Protein AF-A0A1X0EN91-F1 (afdb_monomer_lite)

InterPro domains:
  IPR000084 PE-PGRS family, N-terminal [PF00934] (4-52)
  IPR038332 PPE superfamily [SSF140459] (8-52)

Radius of gyration: 21.97 Å; chains: 1; bounding box: 36×19×65 Å

Secondary structure (DSSP, 8-state):
-------HHHHHHHHHHHHHHHHHHHHHHHHHHHHHS-PPPSSSSHHHHHH--

Structure (mmCIF, N/CA/C/O backbone):
data_AF-A0A1X0EN91-F1
#
_entry.id   AF-A0A1X0EN91-F1
#
loop_
_atom_site.group_PDB
_atom_site.id
_atom_site.type_symbol
_atom_site.label_atom_id
_atom_site.label_alt_id
_atom_site.label_comp_id
_atom_site.label_asym_id
_atom_site.label_entity_id
_atom_site.label_seq_id
_atom_site.pdbx_PDB_ins_code
_atom_site.Cartn_x
_atom_site.Cartn_y
_atom_site.Cartn_z
_atom_site.occupancy
_atom_site.B_iso_or_equiv
_atom_site.auth_seq_id
_atom_site.auth_comp_id
_atom_site.auth_asym_id
_atom_site.auth_atom_id
_atom_site.pdbx_PDB_model_num
ATOM 1 N N . MET A 1 1 ? -4.813 -9.799 39.472 1.00 46.28 1 MET A N 1
ATOM 2 C CA . MET A 1 1 ? -5.872 -9.904 38.446 1.00 46.28 1 MET A CA 1
ATOM 3 C C . MET A 1 1 ? -5.870 -8.609 37.659 1.00 46.28 1 MET A C 1
ATOM 5 O O . MET A 1 1 ? -5.973 -7.565 38.287 1.00 46.28 1 MET A O 1
ATOM 9 N N . THR A 1 2 ? -5.648 -8.657 36.345 1.00 61.41 2 THR A N 1
ATOM 10 C CA . THR A 1 2 ? -5.677 -7.461 35.485 1.00 61.41 2 THR A CA 1
ATOM 11 C C . THR A 1 2 ? -7.094 -7.296 34.940 1.00 61.41 2 THR A C 1
ATOM 13 O O . THR A 1 2 ? -7.701 -8.269 34.497 1.00 61.41 2 THR A O 1
ATOM 16 N N . PHE A 1 3 ? -7.624 -6.080 35.036 1.00 72.06 3 PHE A N 1
ATOM 17 C CA . PHE A 1 3 ? -8.892 -5.683 34.438 1.00 72.06 3 PHE A CA 1
ATOM 18 C C . PHE A 1 3 ? -8.587 -4.586 33.421 1.00 72.06 3 PHE A C 1
ATOM 20 O O . PHE A 1 3 ? -7.898 -3.619 33.744 1.00 72.06 3 PHE A O 1
ATOM 27 N N . LEU A 1 4 ? -9.071 -4.758 32.192 1.00 75.44 4 LEU A N 1
ATOM 28 C CA . LEU A 1 4 ? -8.903 -3.803 31.101 1.00 75.44 4 LEU A CA 1
ATOM 29 C C . LEU A 1 4 ? -10.251 -3.107 30.893 1.00 75.44 4 LEU A C 1
ATOM 31 O O . LEU A 1 4 ? -11.237 -3.763 30.561 1.00 75.44 4 LEU A O 1
ATOM 35 N N . LEU A 1 5 ? -10.307 -1.796 31.138 1.00 80.44 5 LEU A N 1
ATOM 36 C CA . LEU A 1 5 ? -11.468 -0.975 30.793 1.00 80.44 5 LEU A CA 1
ATOM 37 C C . LEU A 1 5 ? -11.285 -0.431 29.374 1.00 80.44 5 LEU A C 1
ATOM 39 O O . LEU A 1 5 ? -10.295 0.239 29.090 1.00 80.44 5 LEU A O 1
ATOM 43 N N . VAL A 1 6 ? -12.259 -0.695 28.506 1.00 87.06 6 VAL A N 1
ATOM 44 C CA . VAL A 1 6 ? -12.362 -0.106 27.165 1.00 87.06 6 VAL A CA 1
ATOM 45 C C . VAL A 1 6 ? -13.602 0.784 27.126 1.00 87.06 6 VAL A C 1
ATOM 47 O O . VAL A 1 6 ? -14.636 0.406 27.672 1.00 87.06 6 VAL A O 1
ATOM 50 N N . SER A 1 7 ? -13.507 1.949 26.479 1.00 93.19 7 SER A N 1
ATOM 51 C CA . SER A 1 7 ? -14.681 2.745 26.097 1.00 93.19 7 SER A CA 1
ATOM 52 C C . SER A 1 7 ? -15.049 2.390 24.655 1.00 93.19 7 SER A C 1
ATOM 54 O O . SER A 1 7 ? -14.269 2.696 23.746 1.00 93.19 7 SER A O 1
ATOM 56 N N . PRO A 1 8 ? -16.198 1.729 24.422 1.00 92.00 8 PRO A N 1
ATOM 57 C CA . PRO A 1 8 ? -16.655 1.384 23.077 1.00 92.00 8 PRO A CA 1
ATOM 58 C C . PRO A 1 8 ? -16.778 2.600 22.155 1.00 92.00 8 PRO A C 1
ATOM 60 O O . PRO A 1 8 ? -16.495 2.501 20.964 1.00 92.00 8 PRO A O 1
ATOM 63 N N . GLU A 1 9 ? -17.140 3.758 22.703 1.00 95.25 9 GLU A N 1
ATOM 64 C CA . GLU A 1 9 ? -17.307 5.012 21.970 1.00 95.25 9 GLU A CA 1
ATOM 65 C C . GLU A 1 9 ? -15.972 5.506 21.407 1.00 95.25 9 GLU A C 1
ATOM 67 O O . GLU A 1 9 ? -15.898 5.895 20.242 1.00 95.25 9 GLU A O 1
ATOM 72 N N . LEU A 1 10 ? -14.896 5.429 22.201 1.00 95.00 10 LEU A N 1
ATOM 73 C CA . LEU A 1 10 ? -13.550 5.778 21.739 1.00 95.00 10 LEU A CA 1
ATOM 74 C C . LEU A 1 10 ? -13.048 4.811 20.662 1.00 95.00 10 LEU A C 1
ATOM 76 O O . LEU A 1 10 ? -12.410 5.236 19.702 1.00 95.00 10 LEU A O 1
ATOM 80 N N . VAL A 1 11 ? -13.359 3.519 20.788 1.00 96.44 11 VAL A N 1
ATOM 81 C CA . VAL A 1 11 ? -13.001 2.518 19.770 1.00 96.44 11 VAL A CA 1
ATOM 82 C C . VAL A 1 11 ? -13.763 2.769 18.468 1.00 96.44 11 VAL A C 1
ATOM 84 O O . VAL A 1 11 ? -13.173 2.690 17.393 1.00 96.44 11 VAL A O 1
ATOM 87 N N . ALA A 1 12 ? -15.050 3.115 18.546 1.00 96.81 12 ALA A N 1
ATOM 88 C CA . ALA A 1 12 ? -15.858 3.448 17.378 1.00 96.81 12 ALA A CA 1
ATOM 89 C C . ALA A 1 12 ? -15.344 4.709 16.662 1.00 96.81 12 ALA A C 1
ATOM 91 O O . ALA A 1 12 ? -15.236 4.710 15.435 1.00 96.81 12 ALA A O 1
ATOM 92 N N . ALA A 1 13 ? -14.969 5.748 17.415 1.00 97.56 13 ALA A N 1
ATOM 93 C CA . ALA A 1 13 ? -14.354 6.952 16.859 1.00 97.56 13 ALA A CA 1
ATOM 94 C C . ALA A 1 13 ? -13.030 6.628 16.148 1.00 97.56 13 ALA A C 1
ATOM 96 O O . ALA A 1 13 ? -12.872 6.945 14.971 1.00 97.56 13 ALA A O 1
ATOM 97 N N . ALA A 1 14 ? -12.135 5.887 16.807 1.00 97.75 14 ALA A N 1
ATOM 98 C CA . ALA A 1 14 ? -10.862 5.480 16.215 1.00 97.75 14 ALA A CA 1
ATOM 99 C C . ALA A 1 14 ? -11.045 4.617 14.952 1.00 97.75 14 ALA A C 1
ATOM 101 O O . ALA A 1 14 ? -10.311 4.776 13.979 1.00 97.75 14 ALA A O 1
ATOM 102 N N . ALA A 1 15 ? -12.035 3.720 14.932 1.00 98.12 15 ALA A N 1
ATOM 103 C CA . ALA A 1 15 ? -12.349 2.920 13.750 1.00 98.12 15 ALA A CA 1
ATOM 104 C C . ALA A 1 15 ? -12.817 3.794 12.575 1.00 98.12 15 ALA A C 1
ATOM 106 O O . ALA A 1 15 ? -12.403 3.563 11.437 1.00 98.12 15 ALA A O 1
ATOM 107 N N . SER A 1 16 ? -13.635 4.815 12.848 1.00 98.38 16 SER A N 1
ATOM 108 C CA . SER A 1 16 ? -14.054 5.798 11.846 1.00 98.38 16 SER A CA 1
ATOM 109 C C . SER A 1 16 ? -12.864 6.593 11.302 1.00 98.38 16 SER A C 1
ATOM 111 O O . SER A 1 16 ? -12.745 6.761 10.087 1.00 98.38 16 SER A O 1
ATOM 113 N N . ASP A 1 17 ? -11.954 7.032 12.173 1.00 98.44 17 ASP A N 1
ATOM 114 C CA . ASP A 1 17 ? -10.752 7.771 11.772 1.00 9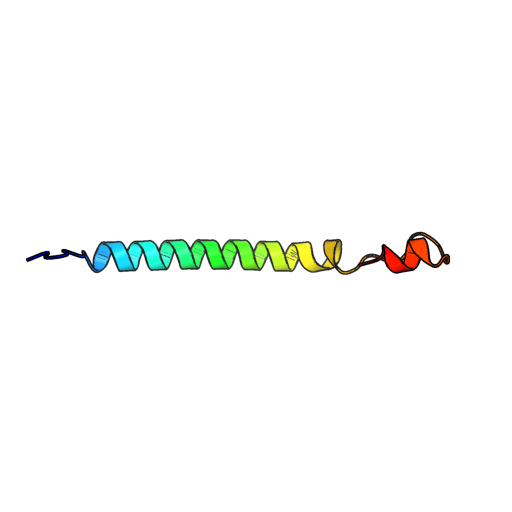8.44 17 ASP A CA 1
ATOM 115 C C . ASP A 1 17 ? -9.851 6.922 10.867 1.00 98.44 17 ASP A C 1
ATOM 117 O O . ASP A 1 17 ? -9.445 7.359 9.787 1.00 98.44 17 ASP A O 1
ATOM 121 N N . VAL A 1 18 ? -9.587 5.670 11.257 1.00 98.44 18 VAL A N 1
ATOM 122 C CA . VAL A 1 18 ? -8.782 4.733 10.460 1.00 98.4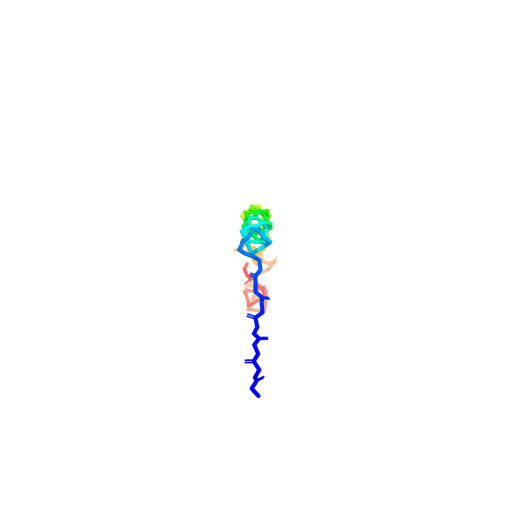4 18 VAL A CA 1
ATOM 123 C C . VAL A 1 18 ? -9.448 4.433 9.116 1.00 98.44 18 VAL A C 1
ATOM 125 O O . VAL A 1 18 ? -8.756 4.382 8.099 1.00 98.44 18 VAL A O 1
ATOM 128 N N . ALA A 1 19 ? -10.775 4.286 9.072 1.00 98.62 19 ALA A N 1
ATOM 129 C CA . ALA A 1 19 ? -11.503 4.115 7.817 1.00 98.62 19 ALA A CA 1
ATOM 130 C C . ALA A 1 19 ? -11.343 5.339 6.898 1.00 98.62 19 ALA A C 1
ATOM 132 O O . ALA A 1 19 ? -11.062 5.181 5.709 1.00 98.62 19 ALA A O 1
ATOM 133 N N . GLY A 1 20 ? -11.444 6.554 7.445 1.00 98.50 20 GLY A N 1
ATOM 134 C CA . GLY A 1 20 ? -11.216 7.794 6.700 1.00 98.50 20 GLY A CA 1
ATOM 135 C C . GLY A 1 20 ? -9.797 7.894 6.130 1.00 98.50 20 GLY A C 1
ATOM 136 O O . GLY A 1 20 ? -9.619 8.231 4.958 1.00 98.50 20 GLY A O 1
ATOM 137 N N . ILE A 1 21 ? -8.786 7.534 6.924 1.00 98.56 21 ILE A N 1
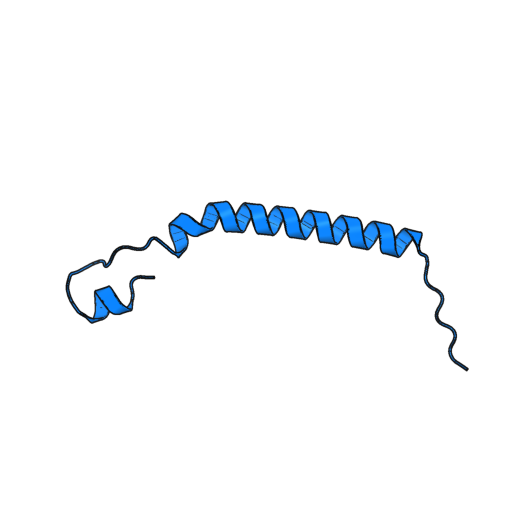ATOM 138 C CA . ILE A 1 21 ? -7.387 7.468 6.474 1.00 98.56 21 ILE A CA 1
ATOM 139 C C . ILE A 1 21 ? -7.219 6.416 5.371 1.00 98.56 21 ILE A C 1
ATOM 141 O O . ILE A 1 21 ? -6.599 6.686 4.345 1.00 98.56 21 ILE A O 1
ATOM 145 N N . GLY A 1 22 ? -7.794 5.225 5.539 1.00 98.38 22 GLY A N 1
ATOM 146 C CA . GLY A 1 22 ? -7.725 4.165 4.532 1.00 98.38 22 GLY A CA 1
ATOM 147 C C . GLY A 1 22 ? -8.313 4.597 3.187 1.00 98.38 22 GLY A C 1
ATOM 148 O O . GLY A 1 22 ? -7.716 4.344 2.139 1.00 98.38 22 GLY A O 1
ATOM 149 N N . LEU A 1 23 ? -9.444 5.309 3.208 1.00 98.62 23 LEU A N 1
ATOM 150 C CA . LEU A 1 23 ? -10.069 5.859 2.005 1.00 98.62 23 LEU A CA 1
ATOM 151 C C . LEU A 1 23 ? -9.188 6.912 1.321 1.00 98.62 23 LEU A C 1
ATOM 153 O O . LEU A 1 23 ? -9.032 6.865 0.100 1.00 98.62 23 LEU A O 1
ATOM 157 N N . SER A 1 24 ? -8.580 7.832 2.078 1.00 98.50 24 SER A N 1
ATOM 158 C CA . SER A 1 24 ? -7.718 8.872 1.499 1.00 98.50 24 SER A CA 1
ATOM 159 C C . SER A 1 24 ? -6.455 8.283 0.863 1.00 98.50 24 SER A C 1
ATOM 161 O O . SER A 1 24 ? -6.104 8.651 -0.260 1.00 98.50 24 SER A O 1
ATOM 163 N N . VAL A 1 25 ? -5.828 7.303 1.518 1.00 98.44 25 VAL A N 1
ATOM 164 C CA . VAL A 1 25 ? -4.671 6.570 0.981 1.00 98.44 25 VAL A CA 1
ATOM 165 C C . VAL A 1 25 ? -5.056 5.784 -0.269 1.00 98.44 25 VAL A C 1
ATOM 167 O O . VAL A 1 25 ? -4.334 5.821 -1.263 1.00 98.44 25 VAL A O 1
ATOM 170 N N . SER A 1 26 ? -6.202 5.099 -0.259 1.00 98.25 26 SER A N 1
ATOM 171 C CA . SER A 1 26 ? -6.687 4.352 -1.424 1.00 98.25 26 SER A CA 1
ATOM 172 C C . SER A 1 26 ? -6.920 5.266 -2.631 1.00 98.25 26 SER A C 1
ATOM 174 O O . SER A 1 26 ? -6.469 4.950 -3.734 1.00 98.25 26 SER A O 1
ATOM 176 N N . ALA A 1 27 ? -7.538 6.431 -2.420 1.00 98.31 27 ALA A N 1
ATOM 177 C CA . ALA A 1 27 ? -7.741 7.424 -3.470 1.00 98.31 27 ALA A CA 1
ATOM 178 C C . ALA A 1 27 ? -6.410 7.962 -4.019 1.00 98.31 27 ALA A C 1
ATOM 180 O O . ALA A 1 27 ? -6.226 8.023 -5.236 1.00 98.31 27 ALA A O 1
ATOM 181 N N . ALA A 1 28 ? -5.458 8.296 -3.142 1.00 98.00 28 ALA A N 1
ATOM 182 C CA . ALA A 1 28 ? -4.129 8.746 -3.550 1.00 98.00 28 ALA A CA 1
ATOM 183 C C . ALA A 1 28 ? -3.380 7.671 -4.359 1.00 98.00 28 ALA A C 1
ATOM 185 O O . ALA A 1 28 ? -2.818 7.972 -5.413 1.00 98.00 28 ALA A O 1
ATOM 186 N N . ASN A 1 29 ? -3.437 6.408 -3.925 1.00 97.44 29 ASN A N 1
ATOM 187 C CA . ASN A 1 29 ? -2.850 5.280 -4.649 1.00 97.44 29 ASN A CA 1
ATOM 188 C C . ASN A 1 29 ? -3.475 5.102 -6.035 1.00 97.44 29 ASN A C 1
ATOM 190 O O . ASN A 1 29 ? -2.750 4.884 -7.003 1.00 97.44 29 ASN A O 1
ATOM 194 N N . ALA A 1 30 ? -4.799 5.231 -6.159 1.00 96.94 30 ALA A N 1
ATOM 195 C CA . ALA A 1 30 ? -5.480 5.124 -7.447 1.00 96.94 30 ALA A CA 1
ATOM 196 C C . ALA A 1 30 ? -5.028 6.213 -8.437 1.00 96.94 30 ALA A C 1
ATOM 198 O O . ALA A 1 30 ? -4.844 5.929 -9.622 1.00 96.94 30 ALA A O 1
ATOM 199 N N . VAL A 1 31 ? -4.802 7.441 -7.956 1.00 96.81 31 VAL A N 1
ATOM 200 C CA . VAL A 1 31 ? -4.262 8.544 -8.770 1.00 96.81 31 VAL A CA 1
ATOM 201 C C . VAL A 1 31 ? -2.809 8.275 -9.174 1.00 96.81 31 VAL A C 1
ATOM 203 O O . VAL A 1 31 ? -2.450 8.473 -10.335 1.00 96.81 31 VAL A O 1
ATOM 206 N N . ALA A 1 32 ? -1.980 7.787 -8.249 1.00 97.00 32 ALA A N 1
ATOM 207 C CA . ALA A 1 32 ? -0.560 7.537 -8.493 1.00 97.00 32 ALA A CA 1
ATOM 208 C C . ALA A 1 32 ? -0.289 6.308 -9.381 1.00 97.00 32 ALA A C 1
ATOM 210 O O . ALA A 1 32 ? 0.714 6.293 -10.096 1.00 97.00 32 ALA A O 1
ATOM 211 N N . ALA A 1 33 ? -1.183 5.310 -9.386 1.00 96.38 33 ALA A N 1
ATOM 212 C CA . ALA A 1 33 ? -0.961 4.008 -10.020 1.00 96.38 33 ALA A CA 1
ATOM 213 C C . ALA A 1 33 ? -0.489 4.115 -11.477 1.00 96.38 33 ALA A C 1
ATOM 215 O O . ALA A 1 33 ? 0.514 3.520 -11.852 1.00 96.38 33 ALA A O 1
ATOM 216 N N . ARG A 1 34 ? -1.151 4.942 -12.299 1.00 90.00 34 ARG A N 1
ATOM 217 C CA . ARG A 1 34 ? -0.753 5.103 -13.710 1.00 90.00 34 ARG A CA 1
ATOM 218 C C . ARG A 1 34 ? 0.662 5.652 -13.874 1.00 90.00 34 ARG A C 1
ATOM 220 O O . ARG A 1 34 ? 1.356 5.240 -14.794 1.00 90.00 34 ARG A O 1
ATOM 227 N N . SER A 1 35 ? 1.070 6.593 -13.023 1.00 92.75 35 SER A N 1
ATOM 228 C CA . SER A 1 35 ? 2.399 7.207 -13.109 1.00 92.75 35 SER A CA 1
ATOM 229 C C . SER A 1 35 ? 3.519 6.308 -12.594 1.00 92.75 35 SER A C 1
ATOM 231 O O . SER A 1 35 ? 4.661 6.491 -13.000 1.00 92.75 35 SER A O 1
ATOM 233 N N . THR A 1 36 ? 3.211 5.357 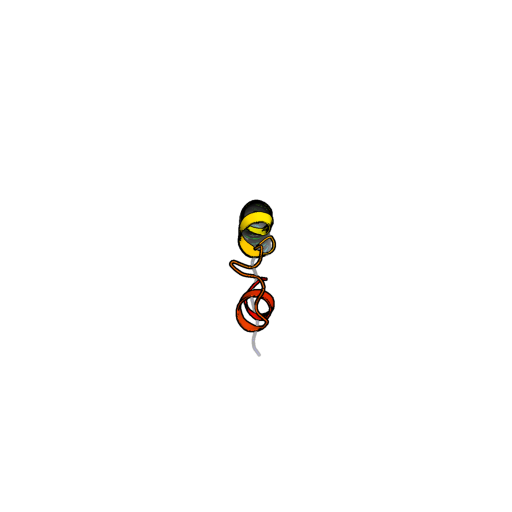-11.710 1.00 94.12 36 THR A N 1
ATOM 234 C CA . THR A 1 36 ? 4.220 4.520 -11.048 1.00 94.12 36 THR A CA 1
ATOM 235 C C . THR A 1 36 ? 4.317 3.100 -11.599 1.00 94.12 36 THR A C 1
ATOM 237 O O . THR A 1 36 ? 5.332 2.460 -11.357 1.00 94.12 36 THR A O 1
ATOM 240 N N . THR A 1 37 ? 3.305 2.612 -12.326 1.00 93.06 37 THR A N 1
ATOM 241 C CA . THR A 1 37 ? 3.279 1.243 -12.891 1.00 93.06 37 THR A CA 1
ATOM 242 C C . THR A 1 37 ? 3.044 1.213 -14.405 1.00 93.06 37 THR A C 1
ATOM 244 O O . THR A 1 37 ? 2.660 0.191 -14.970 1.00 93.06 37 THR A O 1
ATOM 247 N N . GLY A 1 38 ? 3.088 2.376 -15.053 1.00 89.81 38 GLY A N 1
ATOM 248 C CA . GLY A 1 38 ? 2.857 2.534 -16.488 1.00 89.81 38 GLY A CA 1
ATOM 249 C C . GLY A 1 38 ? 4.109 2.977 -17.232 1.00 89.81 38 GLY A C 1
ATOM 250 O O . GLY A 1 38 ? 3.983 3.629 -18.271 1.00 89.81 38 GLY A O 1
ATOM 251 N N . LEU A 1 39 ? 5.302 2.727 -16.681 1.00 92.38 39 LEU A N 1
ATOM 252 C CA . LEU A 1 39 ? 6.533 3.272 -17.233 1.00 92.38 39 LEU A CA 1
ATOM 253 C C . LEU A 1 39 ? 6.930 2.498 -18.495 1.00 92.38 39 LEU A C 1
ATOM 255 O O . LEU A 1 39 ? 7.067 1.278 -18.491 1.00 92.38 39 LEU A O 1
ATOM 259 N N . VAL A 1 40 ? 7.153 3.218 -19.592 1.00 93.12 40 VAL A N 1
ATOM 260 C CA . VAL A 1 40 ? 7.706 2.633 -20.820 1.00 93.12 40 VAL A CA 1
ATOM 261 C C . VAL A 1 40 ? 9.2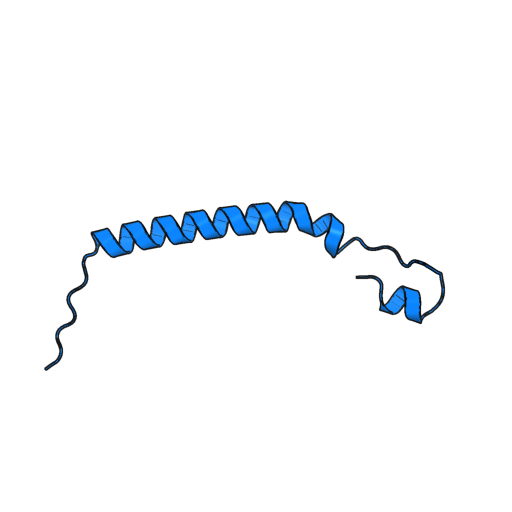32 2.678 -20.755 1.00 93.12 40 VAL A C 1
ATOM 263 O O . VAL A 1 40 ? 9.809 3.629 -20.226 1.00 93.12 40 VAL A O 1
ATOM 266 N N . SER A 1 41 ? 9.893 1.664 -21.317 1.00 92.81 41 SER A N 1
ATOM 267 C CA . SER A 1 41 ? 11.354 1.611 -21.408 1.00 92.81 41 SER A CA 1
ATOM 268 C C . SER A 1 41 ? 11.916 2.831 -22.140 1.00 92.81 41 SER A C 1
ATOM 270 O O . SER A 1 41 ? 11.472 3.155 -23.243 1.00 92.81 41 SER A O 1
ATOM 272 N N . ALA A 1 42 ? 12.936 3.465 -21.559 1.00 93.50 42 ALA A N 1
ATOM 273 C CA . ALA A 1 42 ? 13.583 4.637 -22.148 1.00 93.50 42 ALA A CA 1
ATOM 274 C C . ALA A 1 42 ? 14.323 4.323 -23.465 1.00 93.50 42 ALA A C 1
ATOM 276 O O . ALA A 1 42 ? 14.403 5.176 -24.348 1.00 93.50 42 ALA A O 1
ATOM 277 N N . ALA A 1 43 ? 14.842 3.100 -23.604 1.00 94.75 43 ALA A N 1
ATOM 278 C CA . ALA A 1 43 ? 15.494 2.582 -24.803 1.00 94.75 43 ALA A CA 1
ATOM 279 C C . ALA A 1 43 ? 15.206 1.077 -24.986 1.00 94.75 43 ALA A C 1
ATOM 281 O O . ALA A 1 43 ? 14.566 0.448 -24.144 1.00 94.75 43 ALA A O 1
ATOM 282 N N . ALA A 1 44 ? 15.648 0.508 -26.113 1.00 95.56 44 ALA A N 1
ATOM 283 C CA . ALA A 1 44 ? 15.343 -0.872 -26.510 1.00 95.56 44 ALA A CA 1
ATOM 284 C C . ALA A 1 44 ? 16.277 -1.939 -25.905 1.00 95.56 44 ALA A C 1
ATOM 286 O O . ALA A 1 44 ? 16.078 -3.129 -26.152 1.00 95.56 44 ALA A O 1
ATOM 287 N N . ASP A 1 45 ? 17.309 -1.533 -25.164 1.00 97.38 45 ASP A N 1
ATOM 288 C CA . ASP A 1 45 ? 18.255 -2.456 -24.548 1.00 97.38 45 ASP A CA 1
ATOM 289 C C . ASP A 1 45 ? 17.648 -3.192 -23.344 1.00 97.38 45 ASP A C 1
ATOM 291 O O . ASP A 1 45 ? 16.658 -2.770 -22.743 1.00 97.38 45 ASP A O 1
ATOM 295 N N . GLU A 1 46 ? 18.276 -4.309 -22.986 1.00 95.50 46 GLU A N 1
ATOM 296 C CA . GLU A 1 46 ? 17.802 -5.187 -21.918 1.00 95.50 46 GLU A CA 1
ATOM 297 C C . GLU A 1 46 ? 17.763 -4.496 -20.548 1.00 95.50 46 GLU A C 1
ATOM 299 O O . GLU A 1 46 ? 16.851 -4.745 -19.763 1.00 95.50 46 GLU A O 1
ATOM 304 N N . VAL A 1 47 ? 18.698 -3.582 -20.262 1.00 96.19 47 VAL A N 1
ATOM 305 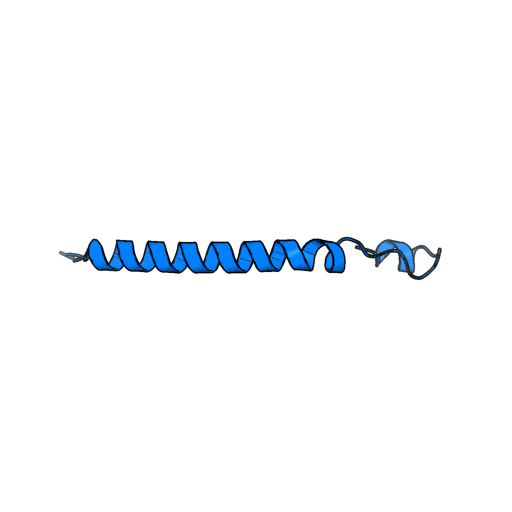C CA . VAL A 1 47 ? 18.738 -2.871 -18.976 1.00 96.19 47 VAL A CA 1
ATOM 306 C C . VAL A 1 47 ? 17.575 -1.887 -18.889 1.00 96.19 47 VAL A C 1
ATOM 308 O O . VAL A 1 47 ? 16.853 -1.875 -17.894 1.00 96.19 47 VAL A O 1
ATOM 311 N N . SER A 1 48 ? 17.326 -1.113 -19.947 1.00 96.00 48 SER A N 1
ATOM 312 C CA . SER A 1 48 ? 16.187 -0.188 -20.018 1.00 96.00 48 SER A CA 1
ATOM 313 C C . SER A 1 48 ? 14.840 -0.898 -19.904 1.00 96.00 48 SER A C 1
ATOM 315 O O . SER A 1 48 ? 13.907 -0.355 -19.311 1.00 96.00 48 SER A O 1
ATOM 317 N N . ARG A 1 49 ? 14.724 -2.111 -20.454 1.00 94.31 49 ARG A N 1
ATOM 318 C CA . ARG A 1 49 ? 13.519 -2.937 -20.313 1.00 94.31 49 ARG A CA 1
ATOM 319 C C . ARG A 1 49 ? 13.374 -3.523 -18.915 1.00 94.31 49 ARG A C 1
ATOM 321 O O . ARG A 1 49 ? 12.261 -3.537 -18.406 1.00 94.31 49 ARG A O 1
ATOM 328 N N . ALA A 1 50 ? 14.467 -3.964 -18.296 1.00 93.62 50 ALA A N 1
ATOM 329 C CA . ALA A 1 50 ? 14.459 -4.493 -16.934 1.00 93.62 50 ALA A CA 1
ATOM 330 C C . ALA A 1 50 ? 14.131 -3.424 -15.875 1.00 93.62 50 ALA A C 1
ATOM 332 O O . ALA A 1 50 ? 13.611 -3.754 -14.813 1.00 93.62 50 ALA A O 1
ATOM 333 N N . VAL A 1 51 ? 14.442 -2.153 -16.153 1.00 92.75 51 VAL A N 1
ATOM 334 C CA . VAL A 1 51 ? 14.158 -1.016 -15.260 1.00 92.75 51 VAL A CA 1
ATOM 335 C C . VAL A 1 51 ? 12.740 -0.461 -15.438 1.00 92.75 51 VAL A C 1
ATOM 337 O O . VAL A 1 51 ? 12.233 0.181 -14.523 1.00 92.75 51 VAL A O 1
ATOM 340 N N . ALA A 1 52 ? 12.087 -0.680 -16.583 1.00 91.69 52 ALA A N 1
ATOM 341 C CA . ALA A 1 52 ? 10.695 -0.276 -16.772 1.00 91.69 52 ALA A CA 1
ATOM 342 C C . ALA A 1 52 ? 9.762 -1.109 -15.868 1.00 91.69 52 ALA A C 1
ATOM 344 O O . ALA A 1 52 ? 9.863 -2.336 -15.846 1.00 91.69 52 ALA A O 1
ATOM 345 N N . VAL A 1 53 ? 8.870 -0.437 -15.128 1.00 75.69 53 VAL A N 1
ATOM 346 C CA . VAL A 1 53 ? 7.962 -1.013 -14.111 1.00 75.69 53 VAL A CA 1
ATOM 347 C C . VAL A 1 53 ? 6.514 -0.593 -14.319 1.00 75.69 53 VAL A C 1
ATOM 349 O O . VAL A 1 53 ? 6.271 0.539 -14.807 1.00 75.69 53 VAL A O 1
#

pLDDT: mean 92.52, std 9.76, range [46.28, 98.62]

Organism: Mycobacterium intermedium (NCBI:txid28445)

Sequence (53 aa):
MTFLLVSPELVAAAASDVAGIGLSVSAANAVAARSTTGLVSAAADEVSRAVAV

Foldseek 3Di:
DDDDDDDVVVVVVVVVVVVVVVVVVVVVCVVCVCVPQVFDQPDDDPVSVVPRD